Protein AF-A0A956QAG4-F1 (afdb_monomer_lite)

Radius of gyration: 15.86 Å; chains: 1; bounding box: 40×33×47 Å

Secondary structure (DSSP, 8-state):
--HHHHHHHHHHHHHHHHHHTT--SS-HHHHHHHHHHS-TTTS-SSHHHHHHHHHHHHHHHTT-PPPTTS-GGGSGGGTHHHHGGGTSSS--------

Structure (mmCIF, N/CA/C/O backbone):
data_AF-A0A956QAG4-F1
#
_entry.id   AF-A0A956QAG4-F1
#
loop_
_atom_site.group_PDB
_atom_site.id
_atom_site.type_symbol
_atom_site.label_atom_id
_atom_site.label_alt_id
_atom_site.label_comp_id
_atom_site.label_asym_id
_atom_site.label_entity_id
_atom_site.label_seq_id
_atom_site.pdbx_PDB_ins_code
_atom_site.Cartn_x
_atom_site.Cartn_y
_atom_site.Cartn_z
_atom_site.occupancy
_atom_site.B_iso_or_equiv
_atom_site.auth_seq_id
_atom_site.auth_comp_id
_atom_site.auth_asym_id
_atom_site.auth_atom_id
_atom_site.pdbx_PDB_model_num
ATOM 1 N N . MET A 1 1 ? 14.851 -10.041 -6.214 1.00 66.50 1 MET A N 1
ATOM 2 C CA . MET A 1 1 ? 13.486 -9.996 -5.655 1.00 66.50 1 MET A CA 1
ATOM 3 C C . MET A 1 1 ? 12.629 -9.278 -6.671 1.00 66.50 1 MET A C 1
ATOM 5 O O . MET A 1 1 ? 13.047 -8.206 -7.098 1.00 66.50 1 MET A O 1
ATOM 9 N N . ASP A 1 2 ? 11.542 -9.911 -7.101 1.00 89.50 2 ASP A N 1
ATOM 10 C CA . ASP A 1 2 ? 10.569 -9.316 -8.019 1.00 89.50 2 ASP A CA 1
ATOM 11 C C . ASP A 1 2 ? 9.965 -8.036 -7.414 1.00 89.50 2 ASP A C 1
ATOM 13 O O . ASP A 1 2 ? 9.847 -7.938 -6.188 1.00 89.50 2 ASP A O 1
ATOM 17 N N . LYS A 1 3 ? 9.656 -7.032 -8.242 1.00 91.81 3 LYS A N 1
ATOM 18 C CA . LYS A 1 3 ? 9.171 -5.741 -7.736 1.00 91.81 3 LYS A CA 1
ATOM 19 C C . LYS A 1 3 ? 7.764 -5.828 -7.146 1.00 91.81 3 LYS A C 1
ATOM 21 O O . LYS A 1 3 ? 7.528 -5.174 -6.137 1.00 91.81 3 LYS A O 1
ATOM 26 N N . GLY A 1 4 ? 6.897 -6.696 -7.670 1.00 93.44 4 GLY A N 1
ATOM 27 C CA . GLY A 1 4 ? 5.592 -6.973 -7.068 1.00 93.44 4 GLY A CA 1
ATOM 28 C C . GLY A 1 4 ? 5.740 -7.629 -5.700 1.00 93.44 4 GLY A C 1
ATOM 29 O O . GLY A 1 4 ? 5.139 -7.187 -4.727 1.00 93.44 4 GLY A O 1
ATOM 30 N N . LEU A 1 5 ? 6.653 -8.601 -5.576 1.00 94.50 5 LEU A N 1
ATOM 31 C CA . LEU A 1 5 ? 6.960 -9.197 -4.270 1.00 94.50 5 LEU A CA 1
ATOM 32 C C . LEU A 1 5 ? 7.492 -8.155 -3.272 1.00 94.50 5 LEU A C 1
ATOM 34 O O . LEU A 1 5 ? 7.111 -8.164 -2.105 1.00 94.50 5 LEU A O 1
ATOM 38 N N . ARG A 1 6 ? 8.367 -7.243 -3.717 1.00 95.38 6 ARG A N 1
ATOM 39 C CA . ARG A 1 6 ? 8.865 -6.156 -2.863 1.00 95.38 6 ARG A CA 1
ATOM 40 C C . ARG A 1 6 ? 7.731 -5.225 -2.434 1.00 95.38 6 ARG A C 1
ATOM 42 O O . ARG A 1 6 ? 7.676 -4.868 -1.265 1.00 95.38 6 ARG A O 1
ATOM 49 N N . PHE A 1 7 ? 6.847 -4.861 -3.356 1.00 97.25 7 PHE A N 1
ATOM 50 C CA . PHE A 1 7 ? 5.690 -4.017 -3.081 1.00 97.25 7 PHE A CA 1
ATOM 51 C C . PHE A 1 7 ? 4.776 -4.634 -2.018 1.00 97.25 7 PHE A C 1
ATOM 53 O O . PHE A 1 7 ? 4.539 -4.009 -0.988 1.00 97.25 7 PHE A O 1
ATOM 60 N N . ALA A 1 8 ? 4.378 -5.898 -2.188 1.00 95.81 8 ALA A N 1
ATOM 61 C CA . ALA A 1 8 ? 3.556 -6.615 -1.214 1.00 95.81 8 ALA A CA 1
ATOM 62 C C . ALA A 1 8 ? 4.216 -6.686 0.177 1.00 95.81 8 ALA A C 1
ATOM 64 O O . ALA A 1 8 ? 3.552 -6.494 1.194 1.00 95.81 8 ALA A O 1
ATOM 65 N N . MET A 1 9 ? 5.537 -6.898 0.240 1.00 96.38 9 MET A N 1
ATOM 66 C CA . MET A 1 9 ? 6.278 -6.886 1.507 1.00 96.38 9 MET A CA 1
ATOM 67 C C . MET A 1 9 ? 6.299 -5.504 2.176 1.00 96.38 9 MET A C 1
ATOM 69 O O . MET A 1 9 ? 6.216 -5.424 3.403 1.00 96.38 9 MET A O 1
ATOM 73 N N . LEU A 1 10 ? 6.422 -4.422 1.400 1.00 97.38 10 LEU A N 1
ATOM 74 C CA . LEU A 1 10 ? 6.364 -3.053 1.924 1.00 97.38 10 LEU A CA 1
ATOM 75 C C . LEU A 1 10 ? 4.965 -2.751 2.469 1.00 97.38 10 LEU A C 1
ATOM 77 O O . LEU A 1 10 ? 4.848 -2.317 3.609 1.00 97.38 10 LEU A O 1
ATOM 81 N N . VAL A 1 11 ? 3.915 -3.096 1.719 1.00 96.81 11 VAL A N 1
ATOM 82 C CA . VAL A 1 11 ? 2.518 -2.972 2.162 1.00 96.81 11 VAL A CA 1
ATOM 83 C C . VAL A 1 11 ? 2.281 -3.746 3.461 1.00 96.81 11 VAL A C 1
ATOM 85 O O . VAL A 1 11 ? 1.802 -3.177 4.439 1.00 96.81 11 VAL A O 1
ATOM 88 N N . GLN A 1 12 ? 2.689 -5.018 3.526 1.00 95.44 12 GLN A N 1
ATOM 89 C CA . GLN A 1 12 ? 2.569 -5.830 4.741 1.00 95.44 12 GLN A CA 1
ATOM 90 C C . GLN A 1 12 ? 3.295 -5.195 5.937 1.00 95.44 12 GLN A C 1
ATOM 92 O O . GLN A 1 12 ? 2.798 -5.241 7.062 1.00 95.44 12 GLN A O 1
ATOM 97 N N . THR A 1 13 ? 4.464 -4.599 5.702 1.00 96.00 13 THR A N 1
ATOM 98 C CA . THR A 1 13 ? 5.245 -3.921 6.744 1.00 96.00 13 THR A CA 1
ATOM 99 C C . THR A 1 13 ? 4.504 -2.699 7.287 1.00 96.00 13 THR A C 1
ATOM 101 O O . THR A 1 13 ? 4.401 -2.539 8.502 1.00 96.00 13 THR A O 1
ATOM 104 N N . GLU A 1 14 ? 3.931 -1.875 6.413 1.00 94.75 14 GLU A N 1
ATOM 105 C CA . GLU A 1 14 ? 3.189 -0.675 6.812 1.00 94.75 14 GLU A CA 1
ATOM 106 C C . GLU A 1 14 ? 1.879 -1.003 7.532 1.00 94.75 14 GLU A C 1
ATOM 108 O O . GLU A 1 14 ? 1.545 -0.377 8.539 1.00 94.75 14 GLU A O 1
ATOM 113 N N . ILE A 1 15 ? 1.188 -2.065 7.118 1.00 93.12 15 ILE A N 1
ATOM 114 C CA . ILE A 1 15 ? 0.009 -2.552 7.840 1.00 93.12 15 ILE A CA 1
ATOM 115 C C . ILE A 1 15 ? 0.368 -2.965 9.271 1.00 93.12 15 ILE A C 1
ATOM 117 O O . ILE A 1 15 ? -0.363 -2.635 10.204 1.00 93.12 15 ILE A O 1
ATOM 121 N N . LEU A 1 16 ? 1.502 -3.647 9.487 1.00 91.75 16 LEU A N 1
ATOM 122 C CA . LEU A 1 16 ? 1.950 -3.988 10.843 1.00 91.75 16 LEU A CA 1
ATOM 123 C C . LEU A 1 16 ? 2.150 -2.732 11.700 1.00 91.75 16 LEU A C 1
ATOM 125 O O . LEU A 1 16 ? 1.822 -2.750 12.887 1.00 91.75 16 LEU A O 1
ATOM 129 N N . PHE A 1 17 ? 2.649 -1.637 11.121 1.00 90.50 17 PHE A N 1
ATOM 130 C CA . PHE A 1 17 ? 2.763 -0.366 11.834 1.00 90.50 17 PHE A CA 1
ATOM 131 C C . PHE A 1 17 ? 1.402 0.223 12.210 1.00 90.50 17 PHE A C 1
ATOM 133 O O . PHE A 1 17 ? 1.252 0.678 13.345 1.00 90.50 17 PHE A O 1
ATOM 140 N N . GLU A 1 18 ? 0.411 0.195 11.321 1.00 86.31 18 GLU A N 1
ATOM 141 C CA . GLU A 1 18 ? -0.940 0.682 11.636 1.00 86.31 18 GLU A CA 1
ATOM 142 C C . GLU A 1 18 ? -1.644 -0.187 12.692 1.00 86.31 18 GLU A C 1
ATOM 144 O O . GLU A 1 18 ? -2.224 0.345 13.645 1.00 86.31 18 GLU A O 1
ATOM 149 N N . VAL A 1 19 ? -1.468 -1.513 12.625 1.00 85.06 19 VAL A N 1
ATOM 150 C CA . VAL A 1 19 ? -1.930 -2.456 13.658 1.00 85.06 19 VAL A CA 1
ATOM 151 C C . VAL A 1 19 ? -1.299 -2.141 15.013 1.00 85.06 19 VAL A C 1
ATOM 153 O O . VAL A 1 19 ? -2.005 -2.007 16.011 1.00 85.06 19 VAL A O 1
ATOM 156 N N . MET A 1 20 ? 0.023 -1.952 15.068 1.00 86.69 20 MET A N 1
ATOM 157 C CA . MET A 1 20 ? 0.722 -1.608 16.314 1.00 86.69 20 MET A CA 1
ATOM 158 C C . MET A 1 20 ? 0.291 -0.253 16.892 1.00 86.69 20 MET A C 1
ATOM 160 O O . MET A 1 20 ? 0.381 -0.050 18.103 1.00 86.69 20 MET A O 1
ATOM 164 N N . LYS A 1 21 ? -0.181 0.678 16.055 1.00 84.94 21 LYS A N 1
ATOM 165 C CA . LYS A 1 21 ? -0.725 1.977 16.486 1.00 84.94 21 LYS A CA 1
ATOM 166 C C . LYS A 1 21 ? -2.183 1.896 16.957 1.00 84.94 21 LYS A C 1
ATOM 168 O O . LYS A 1 21 ? -2.711 2.914 17.404 1.00 84.94 21 LYS A O 1
ATOM 173 N N . GLY A 1 22 ? -2.833 0.734 16.854 1.00 79.38 22 GLY A N 1
ATOM 174 C CA . GLY A 1 22 ? -4.245 0.554 17.198 1.00 79.38 22 GLY A CA 1
ATOM 175 C C . GLY A 1 22 ? -5.202 1.281 16.250 1.00 79.38 22 GLY A C 1
ATOM 176 O O . GLY A 1 22 ? -6.315 1.617 16.645 1.00 79.38 22 GLY A O 1
ATOM 177 N N . ARG A 1 23 ? -4.767 1.574 15.018 1.00 66.38 23 ARG A N 1
ATOM 178 C CA . ARG A 1 23 ? -5.575 2.229 13.983 1.00 66.38 23 ARG A CA 1
ATOM 179 C C . ARG A 1 23 ? -5.997 1.190 12.952 1.00 66.38 23 ARG A C 1
ATOM 181 O O . ARG A 1 23 ? -5.396 1.101 11.891 1.00 66.38 23 ARG A O 1
ATOM 188 N N . THR A 1 24 ? -6.992 0.364 13.272 1.00 65.94 24 THR A N 1
ATOM 189 C CA . THR A 1 24 ? -7.459 -0.665 12.330 1.00 65.94 24 THR A CA 1
ATOM 190 C C . THR A 1 24 ? -8.979 -0.683 12.244 1.00 65.94 24 THR A C 1
ATOM 192 O O . THR A 1 24 ? -9.641 -1.284 13.082 1.00 65.94 24 THR A O 1
ATOM 195 N N . SER A 1 25 ? -9.526 -0.036 11.218 1.00 72.81 25 SER A N 1
ATOM 196 C CA . SER A 1 25 ? -10.917 -0.228 10.771 1.00 72.81 25 SER A CA 1
ATOM 197 C C . SER A 1 25 ? -11.016 -1.156 9.554 1.00 72.81 25 SER A C 1
ATOM 199 O O . SER A 1 25 ? -12.102 -1.444 9.079 1.00 72.81 25 SER A O 1
ATOM 201 N N . VAL A 1 26 ? -9.875 -1.604 9.020 1.00 76.06 26 VAL A N 1
ATOM 202 C CA . VAL A 1 26 ? -9.784 -2.415 7.799 1.00 76.06 26 VAL A CA 1
ATOM 203 C C . VAL A 1 26 ? -8.890 -3.616 8.061 1.00 76.06 26 VAL A C 1
ATOM 205 O O . VAL A 1 26 ? -7.833 -3.488 8.692 1.00 76.06 26 VAL A O 1
ATOM 208 N N . SER A 1 27 ? -9.318 -4.776 7.558 1.00 83.19 27 SER A N 1
ATOM 209 C CA . SER A 1 27 ? -8.581 -6.033 7.663 1.00 83.19 27 SER A CA 1
ATOM 210 C C . SER A 1 27 ? -7.231 -5.951 6.933 1.00 83.19 27 SER A C 1
ATOM 212 O O . SER A 1 27 ? -7.207 -5.686 5.727 1.00 83.19 27 SER A O 1
ATOM 214 N N . PRO A 1 28 ? -6.105 -6.265 7.605 1.00 87.31 28 PRO A N 1
ATOM 215 C CA . PRO A 1 28 ? -4.794 -6.411 6.973 1.00 87.31 28 PRO A CA 1
ATOM 216 C C . PRO A 1 28 ? -4.788 -7.273 5.706 1.00 87.31 28 PRO A C 1
ATOM 218 O O . PRO A 1 28 ? -4.058 -6.986 4.759 1.00 87.31 28 PRO A O 1
ATOM 221 N N . GLY A 1 29 ? -5.603 -8.332 5.678 1.00 86.69 29 GLY A N 1
ATOM 222 C CA . GLY A 1 29 ? -5.675 -9.246 4.539 1.00 86.69 29 GLY A CA 1
ATOM 223 C C . GLY A 1 29 ? -6.252 -8.595 3.282 1.00 86.69 29 GLY A C 1
ATOM 224 O O . GLY A 1 29 ? -5.792 -8.907 2.185 1.00 86.69 29 GLY A O 1
ATOM 225 N N . ALA A 1 30 ? -7.194 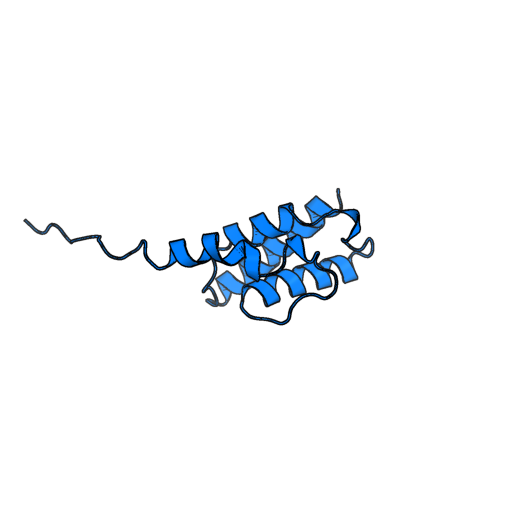-7.660 3.430 1.00 86.00 30 ALA A N 1
ATOM 226 C CA . ALA A 1 30 ? -7.809 -6.957 2.304 1.00 86.00 30 ALA A CA 1
ATOM 227 C C . ALA A 1 30 ? -6.786 -6.062 1.589 1.00 86.00 30 ALA A C 1
ATOM 229 O O . ALA A 1 30 ? -6.630 -6.126 0.371 1.00 86.00 30 ALA A O 1
ATOM 230 N N . VAL A 1 31 ? -6.003 -5.310 2.366 1.00 91.00 31 VAL A N 1
ATOM 231 C CA . VAL A 1 31 ? -4.956 -4.423 1.839 1.00 91.00 31 VAL A CA 1
ATOM 232 C C . VAL A 1 31 ? -3.870 -5.219 1.101 1.00 91.00 31 VAL A C 1
ATOM 234 O O . VAL A 1 31 ? -3.435 -4.830 0.018 1.00 91.00 31 VAL A O 1
ATOM 237 N N . VAL A 1 32 ? -3.448 -6.365 1.654 1.00 91.62 32 VAL A N 1
ATOM 238 C CA . VAL A 1 32 ? -2.469 -7.245 0.990 1.00 91.62 32 VAL A CA 1
ATOM 239 C C . VAL A 1 32 ? -3.051 -7.868 -0.279 1.00 91.62 32 VAL A C 1
ATOM 241 O O . VAL A 1 32 ? -2.341 -7.947 -1.277 1.00 91.62 32 VAL A O 1
ATOM 244 N N . SER A 1 33 ? -4.318 -8.288 -0.263 1.00 89.38 33 SER A N 1
ATOM 245 C CA . SER A 1 33 ? -4.974 -8.874 -1.441 1.00 89.38 33 SER A CA 1
ATOM 246 C C . SER A 1 33 ? -5.005 -7.876 -2.594 1.00 89.38 33 SER A C 1
ATOM 248 O O . SER A 1 33 ? -4.558 -8.200 -3.687 1.00 89.38 33 SER A O 1
ATOM 250 N N . MET A 1 34 ? -5.368 -6.622 -2.325 1.00 88.62 34 MET A N 1
ATOM 251 C CA . MET A 1 34 ? -5.303 -5.563 -3.331 1.00 88.62 34 MET A CA 1
ATOM 252 C C . MET A 1 34 ? -3.886 -5.309 -3.842 1.00 88.62 34 MET A C 1
ATOM 254 O O . MET A 1 34 ? -3.672 -5.178 -5.043 1.00 88.62 34 MET A O 1
ATOM 258 N N . ALA A 1 35 ? -2.887 -5.295 -2.955 1.00 92.88 35 ALA A N 1
ATOM 259 C CA . ALA A 1 35 ? -1.496 -5.123 -3.367 1.00 92.88 35 ALA A CA 1
ATOM 260 C C . ALA A 1 35 ? -1.015 -6.221 -4.334 1.00 92.88 35 ALA A C 1
ATOM 262 O O . ALA A 1 35 ? -0.134 -5.962 -5.155 1.00 92.88 35 ALA A O 1
ATOM 263 N N . MET A 1 36 ? -1.582 -7.428 -4.245 1.00 92.25 36 MET A N 1
ATOM 264 C CA . MET A 1 36 ? -1.275 -8.545 -5.142 1.00 92.25 36 MET A CA 1
ATOM 265 C C . MET A 1 36 ? -1.932 -8.410 -6.523 1.00 92.25 36 MET A C 1
ATOM 267 O O . MET A 1 36 ? -1.398 -8.960 -7.485 1.00 92.25 36 MET A O 1
ATOM 271 N N . GLU A 1 37 ? -3.030 -7.661 -6.629 1.00 91.12 37 GLU A N 1
ATOM 272 C CA . GLU A 1 37 ? -3.735 -7.396 -7.891 1.00 91.12 37 GLU A CA 1
ATOM 273 C C . GLU A 1 37 ? -3.130 -6.215 -8.676 1.00 91.12 37 GLU A C 1
ATOM 275 O O . GLU A 1 37 ? -3.393 -6.059 -9.870 1.00 91.12 37 GLU A O 1
ATOM 280 N N . VAL A 1 38 ? -2.267 -5.396 -8.054 1.00 91.56 38 VAL A N 1
ATOM 281 C CA . VAL A 1 38 ? -1.642 -4.244 -8.725 1.00 91.56 38 VAL A CA 1
ATOM 282 C C . VAL A 1 38 ? -0.762 -4.696 -9.906 1.00 91.56 38 VAL A C 1
ATOM 284 O O . VAL A 1 38 ? 0.236 -5.404 -9.713 1.00 91.56 38 VAL A O 1
ATOM 287 N N . PRO A 1 39 ? -1.035 -4.231 -11.142 1.00 91.81 39 PRO A N 1
ATOM 288 C CA . PRO A 1 39 ? -0.246 -4.604 -12.306 1.00 91.81 39 PRO A CA 1
ATOM 289 C C . PRO A 1 39 ? 1.209 -4.134 -12.202 1.00 91.81 39 PRO A C 1
ATOM 291 O O . PRO A 1 39 ? 1.499 -2.952 -12.020 1.00 91.81 39 PRO A O 1
ATOM 294 N N . LEU A 1 40 ? 2.158 -5.045 -12.445 1.00 93.25 40 LEU A N 1
ATOM 295 C CA . LEU A 1 40 ? 3.597 -4.762 -12.321 1.00 93.25 40 LEU A CA 1
ATOM 296 C C . LEU A 1 40 ? 4.077 -3.556 -13.142 1.00 93.25 40 LEU A C 1
ATOM 298 O O . LEU A 1 40 ? 5.047 -2.910 -12.763 1.00 93.25 40 LEU A O 1
ATOM 302 N N . HIS A 1 41 ? 3.457 -3.264 -14.286 1.00 93.38 41 HIS A N 1
ATOM 303 C CA . HIS A 1 41 ? 3.880 -2.157 -15.151 1.00 93.38 41 HIS A CA 1
ATOM 304 C C . HIS A 1 41 ? 3.556 -0.770 -14.573 1.00 93.38 41 HIS A C 1
ATOM 306 O O . HIS A 1 41 ? 4.131 0.212 -15.030 1.00 93.38 41 HIS A O 1
ATOM 312 N N . VAL A 1 42 ? 2.666 -0.704 -13.582 1.00 94.12 42 VAL A N 1
ATOM 313 C CA . VAL A 1 42 ? 2.288 0.519 -12.863 1.00 94.12 42 VAL A CA 1
ATOM 314 C C . VAL A 1 42 ? 3.215 0.777 -11.667 1.00 94.12 42 VAL A C 1
ATOM 316 O O . VAL A 1 42 ? 3.429 1.920 -11.265 1.00 94.12 42 VAL A O 1
ATOM 319 N N . LEU A 1 43 ? 3.804 -0.288 -11.117 1.00 96.19 43 LEU A N 1
ATOM 320 C CA . LEU A 1 43 ? 4.760 -0.196 -10.019 1.00 96.19 43 LEU A CA 1
ATOM 321 C C . LEU A 1 43 ? 6.070 0.445 -10.477 1.00 96.19 43 LEU A C 1
ATOM 323 O O . LEU A 1 43 ? 6.673 -0.000 -11.464 1.00 96.19 43 LEU A O 1
ATOM 327 N N . ASP A 1 44 ? 6.532 1.431 -9.711 1.00 96.31 44 ASP A N 1
ATOM 328 C CA . ASP A 1 44 ? 7.773 2.146 -9.982 1.00 96.31 44 ASP A CA 1
ATOM 329 C C . ASP A 1 44 ? 8.993 1.225 -9.796 1.00 96.31 44 ASP A C 1
ATOM 331 O O . ASP A 1 44 ? 9.029 0.330 -8.944 1.00 96.31 44 ASP A O 1
ATOM 335 N N . ASP A 1 45 ? 10.021 1.426 -10.615 1.00 94.31 45 ASP A N 1
ATOM 336 C CA . ASP A 1 45 ? 11.260 0.653 -10.534 1.00 94.31 45 ASP A CA 1
ATOM 337 C C . ASP A 1 45 ? 12.227 1.229 -9.479 1.00 94.31 45 ASP A C 1
ATOM 339 O O . ASP A 1 45 ? 13.138 0.533 -9.007 1.00 94.31 45 ASP A O 1
ATOM 343 N N . ASN A 1 46 ? 12.040 2.492 -9.078 1.00 95.88 46 ASN A N 1
ATOM 344 C CA . ASN A 1 46 ? 12.799 3.134 -8.017 1.00 95.88 46 ASN A CA 1
ATOM 345 C C . ASN A 1 46 ? 12.327 2.627 -6.639 1.00 95.88 46 ASN A C 1
ATOM 347 O O . ASN A 1 46 ? 11.155 2.767 -6.300 1.00 95.88 46 ASN A O 1
ATOM 351 N N . PRO A 1 47 ? 13.222 2.092 -5.783 1.00 94.31 47 PRO A N 1
ATOM 352 C CA . PRO A 1 47 ? 12.837 1.579 -4.467 1.00 94.31 47 PRO A CA 1
ATOM 353 C C . PRO A 1 47 ? 12.159 2.603 -3.548 1.00 94.31 47 PRO A C 1
ATOM 355 O O . PRO A 1 47 ? 11.327 2.214 -2.735 1.00 94.31 47 PRO A O 1
ATOM 358 N N . GLN A 1 48 ? 12.537 3.880 -3.649 1.00 96.31 48 GLN A N 1
ATOM 359 C CA . GLN A 1 48 ? 11.960 4.946 -2.837 1.00 96.31 48 GLN A CA 1
ATOM 360 C C . GLN A 1 48 ? 10.535 5.263 -3.288 1.00 96.31 48 GLN A C 1
ATOM 362 O O . GLN A 1 48 ? 9.654 5.387 -2.446 1.00 96.31 48 GLN A O 1
ATOM 367 N N . GLU A 1 49 ? 10.306 5.340 -4.599 1.00 97.12 49 GLU A N 1
ATOM 368 C CA . GLU A 1 49 ? 8.972 5.587 -5.153 1.00 97.12 49 GLU A CA 1
ATOM 369 C C . GLU A 1 49 ? 8.056 4.384 -4.945 1.00 97.12 49 GLU A C 1
ATOM 371 O O . GLU A 1 49 ? 6.915 4.552 -4.539 1.00 97.12 49 GLU A O 1
ATOM 376 N N . LEU A 1 50 ? 8.570 3.160 -5.084 1.00 96.94 50 LEU A N 1
ATOM 377 C CA . LEU A 1 50 ? 7.812 1.946 -4.778 1.00 96.94 50 LEU A CA 1
ATOM 378 C C . LEU A 1 50 ? 7.364 1.895 -3.307 1.00 96.94 50 LEU A C 1
ATOM 380 O O . LEU A 1 50 ? 6.285 1.397 -2.992 1.00 96.94 50 LEU A O 1
ATOM 384 N N . TYR A 1 51 ? 8.191 2.412 -2.396 1.00 97.31 51 TYR A N 1
ATOM 385 C CA . TYR A 1 51 ? 7.809 2.571 -0.997 1.00 97.31 51 TYR A CA 1
ATOM 386 C C . TYR A 1 51 ? 6.745 3.657 -0.809 1.00 97.31 51 TYR A C 1
ATOM 388 O O . TYR A 1 51 ? 5.783 3.429 -0.080 1.00 97.31 51 TYR A O 1
ATOM 396 N N . THR A 1 52 ? 6.860 4.792 -1.503 1.00 97.56 52 THR A N 1
ATOM 397 C CA . THR A 1 52 ? 5.804 5.816 -1.532 1.00 97.56 52 THR A CA 1
ATOM 398 C C . THR A 1 52 ? 4.482 5.233 -2.036 1.00 97.56 52 THR A C 1
ATOM 400 O O . THR A 1 52 ? 3.466 5.411 -1.375 1.00 97.56 52 THR A O 1
ATOM 403 N N . GLN A 1 53 ? 4.494 4.456 -3.123 1.00 97.38 53 GLN A N 1
ATOM 404 C CA . GLN A 1 53 ? 3.304 3.772 -3.640 1.00 97.38 53 GLN A CA 1
ATOM 405 C C . GLN 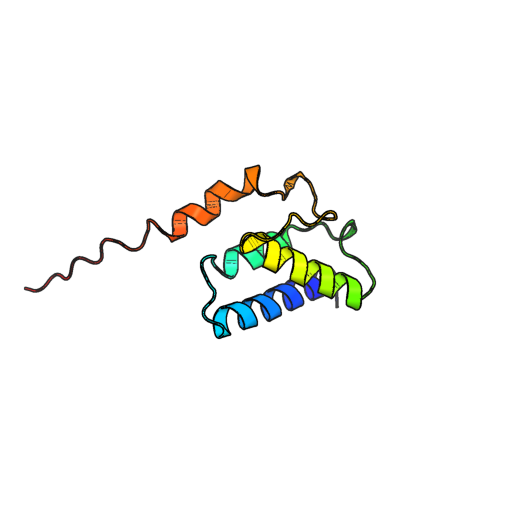A 1 53 ? 2.695 2.827 -2.590 1.00 97.38 53 GLN A C 1
ATOM 407 O O . GLN A 1 53 ? 1.480 2.786 -2.424 1.00 97.38 53 GLN A O 1
ATOM 412 N N . ALA A 1 54 ? 3.518 2.090 -1.834 1.00 97.31 54 ALA A N 1
ATOM 413 C CA . ALA A 1 54 ? 3.017 1.212 -0.774 1.00 97.31 54 ALA A CA 1
ATOM 414 C C . ALA A 1 54 ? 2.341 2.010 0.357 1.00 97.31 54 ALA A C 1
ATOM 416 O O . ALA A 1 54 ? 1.272 1.622 0.827 1.00 97.31 54 ALA A O 1
ATOM 417 N N . LEU A 1 55 ? 2.930 3.141 0.760 1.00 96.69 55 LEU A N 1
ATOM 418 C CA . LEU A 1 55 ? 2.344 4.050 1.749 1.00 96.69 55 LEU A CA 1
ATOM 419 C C . LEU A 1 55 ? 1.025 4.657 1.264 1.00 96.69 55 LEU A C 1
ATOM 421 O O . LEU A 1 55 ? 0.072 4.733 2.035 1.00 96.69 55 LEU A O 1
ATOM 425 N N . GLU A 1 56 ? 0.967 5.084 0.003 1.00 96.00 56 GLU A N 1
ATOM 426 C CA . GLU A 1 56 ? -0.239 5.646 -0.607 1.00 96.00 56 GLU A CA 1
ATOM 427 C C . GLU A 1 56 ? -1.368 4.615 -0.667 1.00 96.00 56 GLU A C 1
ATOM 429 O O . GLU A 1 56 ? -2.488 4.945 -0.291 1.00 96.00 56 GLU A O 1
ATOM 434 N N . LEU A 1 57 ? -1.075 3.362 -1.039 1.00 94.56 57 LEU A N 1
ATOM 435 C CA . LEU A 1 57 ? -2.068 2.284 -1.049 1.00 94.56 57 LEU A CA 1
ATOM 436 C C . LEU A 1 57 ? -2.635 2.023 0.353 1.00 94.56 57 LEU A C 1
ATOM 438 O O . LEU A 1 57 ? -3.849 1.947 0.530 1.00 94.56 57 LEU A O 1
ATOM 442 N N . VAL A 1 58 ? -1.768 1.906 1.363 1.00 94.19 58 VAL A N 1
ATOM 443 C CA . VAL A 1 58 ? -2.199 1.693 2.754 1.00 94.19 58 VAL A CA 1
ATOM 444 C C . VAL A 1 58 ? -3.019 2.883 3.252 1.00 94.19 58 VAL A C 1
ATOM 446 O O . VAL A 1 58 ? -4.084 2.693 3.831 1.00 94.19 58 VAL A O 1
ATOM 449 N N . ALA A 1 59 ? -2.559 4.112 3.004 1.00 92.06 59 ALA A N 1
ATOM 450 C CA . ALA A 1 59 ? -3.276 5.318 3.403 1.00 92.06 59 ALA A CA 1
ATOM 451 C C . ALA A 1 59 ? -4.659 5.397 2.748 1.00 92.06 59 ALA A C 1
ATOM 453 O O . ALA A 1 59 ? -5.635 5.677 3.439 1.00 92.06 59 ALA A O 1
ATOM 454 N N . TRP A 1 60 ? -4.744 5.120 1.447 1.00 90.44 60 TRP A N 1
ATOM 455 C CA . TRP A 1 60 ? -5.994 5.071 0.696 1.00 90.44 60 TRP A CA 1
ATOM 456 C C . TRP A 1 60 ? -6.994 4.084 1.301 1.00 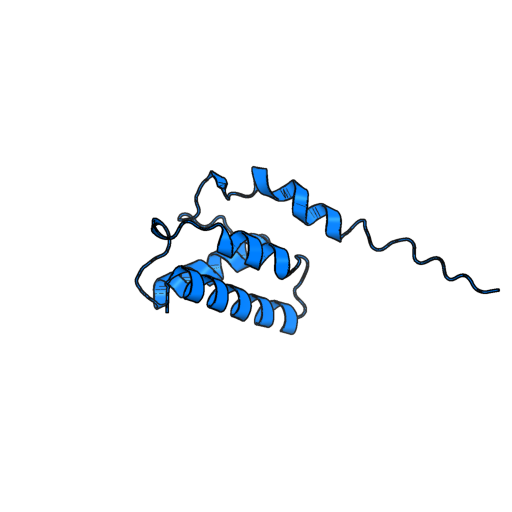90.44 60 TRP A C 1
ATOM 458 O O . TRP A 1 60 ? -8.125 4.467 1.592 1.00 90.44 60 TRP A O 1
ATOM 468 N N . PHE A 1 61 ? -6.554 2.861 1.615 1.00 88.06 61 PHE A N 1
ATOM 469 C CA . PHE A 1 61 ? -7.400 1.854 2.264 1.00 88.06 61 PHE A CA 1
ATOM 470 C C . PHE A 1 61 ? -8.010 2.323 3.587 1.00 88.06 61 PHE A C 1
ATOM 472 O O . PHE A 1 61 ? -9.135 1.957 3.911 1.00 88.06 61 PHE A O 1
ATOM 479 N N . TYR A 1 62 ? -7.292 3.151 4.347 1.00 85.56 62 TYR A N 1
ATOM 480 C CA . TYR A 1 62 ? -7.775 3.731 5.602 1.00 85.56 62 TYR A CA 1
ATOM 481 C C . TYR A 1 62 ? -8.466 5.100 5.419 1.00 85.56 62 TYR A C 1
ATOM 483 O O . TYR A 1 62 ? -8.539 5.888 6.365 1.00 85.56 62 TYR A O 1
ATOM 491 N N . GLY A 1 63 ? -8.991 5.394 4.223 1.00 85.44 63 GLY A N 1
ATOM 492 C CA . GLY A 1 63 ? -9.756 6.613 3.922 1.00 85.44 63 GLY A CA 1
ATOM 493 C C . GLY A 1 63 ? -8.908 7.812 3.487 1.00 85.44 63 GLY A C 1
ATOM 494 O O . GLY A 1 63 ? -9.345 8.960 3.594 1.00 85.44 63 GLY A O 1
ATOM 495 N N . GLY A 1 64 ? -7.673 7.563 3.053 1.00 88.69 64 GLY A N 1
ATOM 496 C CA . GLY A 1 64 ? -6.784 8.550 2.448 1.00 88.69 64 GLY A CA 1
ATOM 497 C C . GLY A 1 64 ? -7.186 8.927 1.018 1.00 88.69 64 GLY A C 1
ATOM 498 O O . GLY A 1 64 ? -8.223 8.519 0.509 1.00 88.69 64 GLY A O 1
ATOM 499 N N . ALA A 1 65 ? -6.353 9.739 0.367 1.00 89.94 65 ALA A N 1
ATOM 500 C CA . ALA A 1 65 ? -6.584 10.161 -1.015 1.00 89.94 65 ALA A CA 1
ATOM 501 C C . ALA A 1 65 ? -6.358 9.013 -2.013 1.00 89.94 65 ALA A C 1
ATOM 503 O O . ALA A 1 65 ? -5.495 8.165 -1.786 1.00 89.94 65 ALA A O 1
ATOM 504 N N . ASP A 1 66 ? -7.081 9.042 -3.136 1.00 90.06 66 ASP A N 1
ATOM 505 C CA . ASP A 1 66 ? -6.895 8.099 -4.242 1.00 90.06 66 ASP A CA 1
ATOM 506 C C . ASP A 1 66 ? -5.475 8.209 -4.831 1.00 90.06 66 ASP A C 1
ATOM 508 O O . ASP A 1 66 ? -5.061 9.306 -5.237 1.00 90.06 66 ASP A O 1
ATOM 512 N N . PRO A 1 67 ? -4.707 7.104 -4.904 1.00 92.69 67 PRO A N 1
ATOM 513 C CA . PRO A 1 67 ? -3.396 7.123 -5.527 1.00 92.69 67 PRO A CA 1
ATOM 514 C C . PRO A 1 67 ? -3.538 7.336 -7.037 1.00 92.69 67 PRO A C 1
ATOM 516 O O . PRO A 1 67 ? -4.140 6.531 -7.740 1.00 92.69 67 PRO A O 1
ATOM 519 N N . TRP A 1 68 ? -2.933 8.404 -7.557 1.00 91.12 68 TRP A N 1
ATOM 520 C CA . TRP A 1 68 ? -3.022 8.791 -8.975 1.00 91.12 68 TRP A CA 1
ATOM 521 C C . TRP A 1 68 ? -2.470 7.742 -9.950 1.00 91.12 68 TRP A C 1
ATOM 523 O O . TRP A 1 68 ? -2.784 7.774 -11.138 1.00 91.12 68 TRP A O 1
ATOM 533 N N . TRP A 1 69 ? -1.590 6.865 -9.464 1.00 92.50 69 TRP A N 1
ATOM 534 C CA . TRP A 1 69 ? -0.987 5.793 -10.248 1.00 92.50 69 TRP A CA 1
ATOM 535 C C . TRP A 1 69 ? -1.859 4.539 -10.272 1.00 92.50 69 TRP A C 1
ATOM 537 O O . TRP A 1 69 ? -1.639 3.684 -11.125 1.00 92.50 69 TRP A O 1
ATOM 547 N N . MET A 1 70 ? -2.807 4.390 -9.344 1.00 89.88 70 MET A N 1
ATOM 548 C CA . MET A 1 70 ? -3.580 3.162 -9.215 1.00 89.88 70 MET A CA 1
ATOM 549 C C . MET A 1 70 ? -4.517 2.993 -10.420 1.00 89.88 70 MET A C 1
ATOM 551 O O . MET A 1 70 ? -5.148 3.967 -10.834 1.00 89.88 70 MET A O 1
ATOM 555 N N . PRO A 1 71 ? -4.607 1.785 -11.011 1.00 84.94 71 PRO A N 1
ATOM 556 C CA . PRO A 1 71 ? -5.540 1.528 -12.101 1.00 84.94 71 PRO A CA 1
ATOM 557 C C . PRO A 1 71 ? -6.978 1.832 -11.691 1.00 84.94 71 PRO A C 1
ATOM 559 O O . PRO A 1 71 ? -7.376 1.506 -10.575 1.00 84.94 71 PRO A O 1
ATOM 562 N N . GLU A 1 72 ? -7.767 2.381 -12.617 1.00 82.31 72 GLU A N 1
ATOM 563 C CA . GLU A 1 72 ? -9.178 2.700 -12.359 1.00 82.31 72 GLU A CA 1
ATOM 564 C C . GLU A 1 72 ? -9.997 1.461 -11.961 1.00 82.31 72 GLU A C 1
ATOM 566 O O . GLU A 1 72 ? -10.850 1.553 -11.088 1.00 82.31 72 GLU A O 1
ATOM 571 N N . GLU A 1 73 ? -9.658 0.293 -12.517 1.00 78.81 73 GLU A N 1
ATOM 572 C CA . GLU A 1 73 ? -10.255 -1.022 -12.208 1.00 78.81 73 GLU A CA 1
ATOM 573 C C . GLU A 1 73 ? -9.991 -1.501 -10.764 1.00 78.8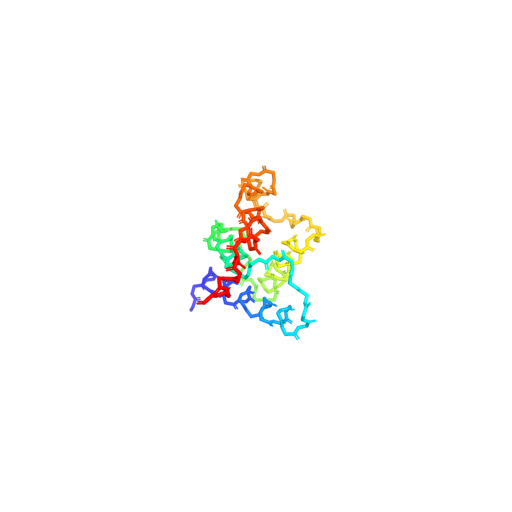1 73 GLU A C 1
ATOM 575 O O . GLU A 1 73 ? -10.594 -2.462 -10.303 1.00 78.81 73 GLU A O 1
ATOM 580 N N . LEU A 1 74 ? -9.056 -0.868 -10.049 1.00 77.00 74 LEU A N 1
ATOM 581 C CA . LEU A 1 74 ? -8.745 -1.166 -8.646 1.00 77.00 74 LEU A CA 1
ATOM 582 C C . LEU A 1 74 ? -9.219 -0.049 -7.698 1.00 77.00 74 LEU A C 1
ATOM 584 O O . LEU A 1 74 ? -8.979 -0.126 -6.491 1.00 77.00 74 LEU A O 1
ATOM 588 N N . LEU A 1 75 ? -9.876 0.998 -8.220 1.00 70.38 75 LEU A N 1
ATOM 589 C CA . LEU A 1 75 ? -10.440 2.082 -7.414 1.00 70.38 75 LEU A CA 1
ATOM 590 C C . LEU A 1 75 ? -11.723 1.641 -6.683 1.00 70.38 75 LEU A C 1
ATOM 592 O O . LEU A 1 75 ? -12.423 0.703 -7.055 1.00 70.38 75 LEU A O 1
ATOM 596 N N . TYR A 1 76 ? -12.011 2.358 -5.597 1.00 60.69 76 TYR A N 1
ATOM 597 C CA . TYR A 1 76 ? -12.855 1.970 -4.458 1.00 60.69 76 TYR A CA 1
ATOM 598 C C . TYR A 1 76 ? -14.280 1.530 -4.831 1.00 60.69 76 TYR A C 1
ATOM 600 O O . TYR A 1 76 ? -14.865 0.695 -4.148 1.00 60.69 76 TYR A O 1
ATOM 608 N N . GLU A 1 77 ? -14.845 2.057 -5.918 1.00 54.28 77 GLU A N 1
ATOM 609 C CA . GLU A 1 77 ? -16.243 1.818 -6.297 1.00 54.28 77 GLU A CA 1
ATOM 610 C C . GLU A 1 77 ? -16.551 0.351 -6.674 1.00 54.28 77 GLU A C 1
ATOM 612 O O . GLU A 1 77 ? -17.710 -0.046 -6.575 1.00 54.28 77 GLU A O 1
ATOM 617 N N . GLU A 1 78 ? -15.548 -0.477 -7.005 1.00 50.72 78 GLU A N 1
ATOM 618 C CA . GLU A 1 78 ? -15.727 -1.911 -7.323 1.00 50.72 78 GLU A CA 1
ATOM 619 C C . GLU A 1 78 ? -15.301 -2.872 -6.187 1.00 50.72 78 GLU A C 1
ATOM 621 O O . GLU A 1 78 ? -15.680 -4.040 -6.189 1.00 50.72 78 GLU A O 1
ATOM 626 N N . VAL A 1 79 ? -14.561 -2.394 -5.179 1.00 55.7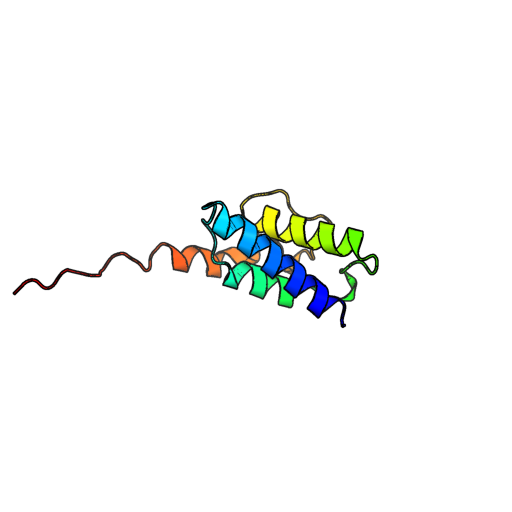8 79 VAL A N 1
ATOM 627 C CA . VAL A 1 79 ? -13.933 -3.230 -4.123 1.00 55.78 79 VAL A CA 1
ATOM 628 C C . VAL A 1 79 ? -14.749 -3.247 -2.819 1.00 55.78 79 VAL A C 1
ATOM 630 O O . VAL A 1 79 ? -14.591 -4.117 -1.962 1.00 55.78 79 VAL A O 1
ATOM 633 N N . VAL A 1 80 ? -15.664 -2.288 -2.666 1.00 50.00 80 VAL A N 1
ATOM 634 C CA . VAL A 1 80 ? -16.452 -2.046 -1.447 1.00 50.00 80 VAL A CA 1
ATOM 635 C C . VAL A 1 80 ? -17.396 -3.199 -1.055 1.00 50.00 80 VAL A C 1
ATOM 637 O O . VAL A 1 80 ? -17.832 -3.243 0.094 1.00 50.00 80 VAL A O 1
ATOM 640 N N . GLU A 1 81 ? -17.656 -4.189 -1.914 1.00 50.97 81 GLU A N 1
ATOM 641 C CA . GLU A 1 81 ? -18.445 -5.368 -1.510 1.00 50.97 81 GLU A CA 1
ATOM 642 C C . GLU A 1 81 ? -17.710 -6.317 -0.537 1.00 50.97 81 GLU A C 1
ATOM 644 O O . GLU A 1 81 ? -18.373 -6.974 0.268 1.00 50.97 81 GLU A O 1
ATOM 649 N N . GLU A 1 82 ? -16.370 -6.364 -0.518 1.00 51.59 82 GLU A N 1
ATOM 650 C CA . GLU A 1 82 ? -15.631 -7.322 0.333 1.00 51.59 82 GLU A CA 1
ATOM 651 C C . GLU A 1 82 ? -15.259 -6.792 1.733 1.00 51.59 82 GLU A C 1
ATOM 653 O O . GLU A 1 82 ? -14.964 -7.578 2.634 1.00 51.59 82 GLU A O 1
ATOM 658 N N . VAL A 1 83 ? -15.269 -5.471 1.957 1.00 51.38 83 VAL A N 1
ATOM 659 C CA . VAL A 1 83 ? -14.819 -4.870 3.234 1.00 51.38 83 VAL A CA 1
ATOM 660 C C . VAL A 1 83 ? -15.960 -4.725 4.249 1.00 51.38 83 VAL A C 1
ATOM 662 O O . VAL A 1 83 ? -15.742 -4.925 5.444 1.00 51.38 83 VAL A O 1
ATOM 665 N N . TYR A 1 84 ? -17.193 -4.462 3.800 1.00 46.91 84 TYR A N 1
ATOM 666 C CA . TYR A 1 84 ? -18.348 -4.315 4.700 1.00 46.91 84 TYR A CA 1
ATOM 667 C C . TYR A 1 84 ? -18.825 -5.634 5.333 1.00 46.91 84 TYR A C 1
ATOM 669 O O . TYR A 1 84 ? -19.576 -5.609 6.302 1.00 46.91 84 TYR A O 1
ATOM 677 N N . THR A 1 85 ? -18.362 -6.794 4.862 1.00 48.22 85 THR A N 1
ATOM 678 C CA . THR A 1 85 ? -18.721 -8.097 5.452 1.00 48.22 85 THR A CA 1
ATOM 679 C C . THR A 1 85 ? -17.944 -8.437 6.729 1.00 48.22 85 THR A C 1
ATOM 681 O O . THR A 1 85 ? -18.273 -9.424 7.383 1.00 48.22 85 THR A O 1
ATOM 684 N N . PHE A 1 86 ? -16.934 -7.645 7.113 1.00 45.62 86 PHE A N 1
ATOM 685 C CA . PHE A 1 86 ? -16.140 -7.907 8.321 1.00 45.62 86 PHE A CA 1
ATOM 686 C C . PHE A 1 86 ? -16.689 -7.229 9.592 1.00 45.62 86 PHE A C 1
ATOM 688 O O . PHE A 1 86 ? -16.312 -7.640 10.685 1.00 45.62 86 PHE A O 1
ATOM 695 N N . GLU A 1 87 ? -17.580 -6.233 9.476 1.00 45.91 87 GLU A N 1
ATOM 696 C CA . GLU A 1 87 ? -18.191 -5.549 10.637 1.00 45.91 87 GLU A CA 1
ATOM 697 C C . GLU A 1 87 ? -19.577 -6.100 11.036 1.00 45.91 87 GLU A C 1
ATOM 699 O O . GLU A 1 87 ? -19.966 -5.940 12.189 1.00 45.91 87 GLU A O 1
ATOM 704 N N . ASP A 1 88 ? -20.284 -6.826 10.160 1.00 43.34 88 ASP A N 1
ATOM 705 C CA . ASP A 1 88 ? -21.605 -7.423 10.470 1.00 43.34 88 ASP A CA 1
ATOM 706 C C . ASP A 1 88 ? -21.538 -8.900 10.927 1.00 43.34 88 ASP A C 1
ATOM 708 O O . ASP A 1 88 ? -22.563 -9.537 11.163 1.00 43.34 88 ASP A O 1
ATOM 712 N N . GLY A 1 89 ? -20.337 -9.477 11.044 1.00 43.12 89 GLY A N 1
ATOM 713 C CA . GLY A 1 89 ? -20.137 -10.892 11.391 1.00 43.12 89 GLY A CA 1
ATOM 714 C C . GLY A 1 89 ? -19.870 -11.196 12.869 1.00 43.12 89 GLY A C 1
ATOM 715 O O . GLY A 1 89 ? -19.712 -12.368 13.202 1.00 43.12 89 GLY A O 1
ATOM 716 N N . ASP A 1 90 ? -19.792 -10.183 13.740 1.00 44.56 90 ASP A N 1
ATOM 717 C CA . ASP A 1 90 ? -19.337 -10.347 15.135 1.00 44.56 90 ASP A CA 1
ATOM 718 C C . ASP A 1 90 ? -20.400 -9.961 16.185 1.00 44.56 90 ASP A C 1
ATOM 720 O O . ASP A 1 90 ? -20.087 -9.552 17.303 1.00 44.56 90 ASP A O 1
ATOM 724 N N . SER A 1 91 ? -21.686 -10.116 15.847 1.00 47.97 91 SER A N 1
ATOM 725 C CA . SER A 1 91 ? -22.776 -10.121 16.831 1.00 47.97 91 SER A CA 1
ATOM 726 C C . SER A 1 91 ? -23.639 -11.374 16.673 1.00 47.97 91 SER A C 1
ATOM 728 O O . SER A 1 91 ? -24.651 -11.326 15.987 1.00 47.97 91 SER A O 1
ATOM 730 N N . ASP A 1 92 ? -23.200 -12.499 17.244 1.00 52.69 92 ASP A N 1
ATOM 731 C CA . ASP A 1 92 ? -24.084 -13.569 17.762 1.00 52.69 92 ASP A CA 1
ATOM 732 C C . ASP A 1 92 ? -23.279 -14.688 18.461 1.00 52.69 92 ASP A C 1
ATOM 734 O O . ASP A 1 92 ? -23.514 -15.881 18.278 1.00 52.69 92 ASP A O 1
ATOM 738 N N . TYR A 1 93 ? -22.320 -14.324 19.321 1.00 46.78 93 TYR A N 1
ATOM 739 C CA . TYR A 1 93 ? -21.942 -15.236 20.404 1.00 46.78 93 TYR A CA 1
ATOM 740 C C . TYR A 1 93 ? -22.909 -14.986 21.561 1.00 46.78 93 TYR A C 1
ATOM 742 O O . TYR A 1 93 ? -22.605 -14.231 22.484 1.00 46.78 93 TYR A O 1
ATOM 750 N N . GLU A 1 94 ? -24.108 -15.568 21.471 1.00 49.81 94 GLU A N 1
ATOM 751 C CA . GLU A 1 94 ? -24.948 -15.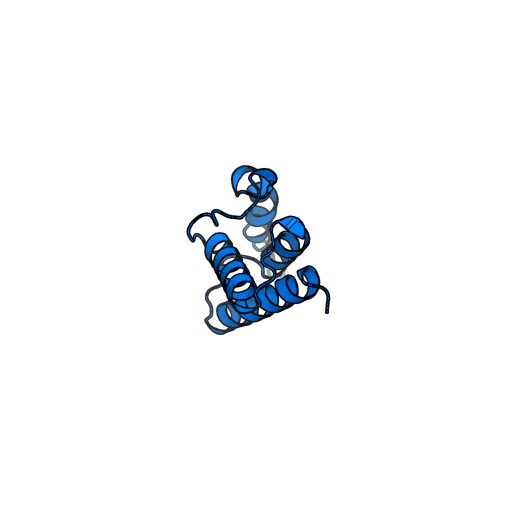761 22.651 1.00 49.81 94 GLU A CA 1
ATOM 752 C C . GLU A 1 94 ? -24.144 -16.608 23.653 1.00 49.81 94 GLU A C 1
ATOM 754 O O . GLU A 1 94 ? -23.703 -17.721 23.353 1.00 49.81 94 GLU A O 1
ATOM 759 N N . GLU A 1 95 ? -23.876 -16.029 24.825 1.00 53.62 95 GLU A N 1
ATOM 760 C CA . GLU A 1 95 ? -23.435 -16.759 26.010 1.00 53.62 95 GLU A CA 1
ATOM 761 C C . GLU A 1 95 ? -24.547 -17.751 26.383 1.00 53.62 95 GLU A C 1
ATOM 763 O O . GLU A 1 95 ? -25.508 -17.385 27.058 1.00 53.62 95 GLU A O 1
ATOM 768 N N . ASP A 1 96 ? -24.429 -19.003 25.934 1.00 49.78 96 ASP A N 1
ATOM 769 C CA . ASP A 1 96 ? -25.193 -20.117 26.502 1.00 49.78 96 ASP A CA 1
ATOM 770 C C . ASP A 1 96 ? -24.654 -20.392 27.918 1.00 49.78 96 ASP A C 1
ATOM 772 O O . ASP A 1 96 ? -23.736 -21.190 28.130 1.00 49.78 96 ASP A O 1
ATOM 776 N N . ASP A 1 97 ? -25.205 -19.658 28.883 1.00 58.56 97 ASP A N 1
ATOM 777 C CA . ASP A 1 97 ? -25.087 -19.897 30.320 1.00 58.56 97 ASP A CA 1
ATOM 778 C C . ASP A 1 97 ? -26.275 -20.795 30.738 1.00 58.56 97 ASP A C 1
ATOM 780 O O . ASP A 1 97 ? -27.389 -20.300 30.912 1.00 58.56 97 ASP A O 1
ATOM 784 N N . ASP A 1 98 ? -26.055 -22.116 30.837 1.00 57.28 98 ASP A N 1
ATOM 785 C CA . ASP A 1 98 ? -26.925 -23.092 31.536 1.00 57.28 98 ASP A CA 1
ATOM 786 C C . ASP A 1 98 ? -26.151 -24.357 31.985 1.00 57.28 98 ASP A C 1
ATOM 788 O O . ASP A 1 98 ? -25.502 -25.030 31.145 1.00 57.28 98 ASP A O 1
#

Sequence (98 aa):
MDKGLRFAMLVQTEILFEVMKGRTSVSPGAVVSMAMEVPLHVLDDNPQELYTQALELVAWFYGGADPWWMPEELLYEEVVEEVYTFEDGDSDYEEDDD

Foldseek 3Di:
DQLLVVLLVLLLVVVVVCVVVVNDPFDSVLLSVLSNVFDSVLQDPDPVVSSVVSVQSNQVRSVHDDDPSGDPVSDDPVSVVPTVVVVVPPPDPDPPDD

pLDDT: mean 80.53, std 18.1, range [43.12, 97.56]